Protein AF-A0A2N3FC19-F1 (afdb_monomer)

Radius of gyration: 30.14 Å; Cα contacts (8 Å, |Δi|>4): 86; chains: 1; bounding box: 73×30×89 Å

Sequence (119 aa):
MIDGTEPTPDNVRDSAIPATYRRAPRTERFILTGVGIGLIVGLVLGAILPAGTGVGRGAAMLLMGLAGALAGGLITGAQAAVIEYVSGRSADRQRKVIEAEAATDFQPQDDEGTADGPR

pLDDT: mean 76.97, std 15.39, range [40.94, 97.81]

Mean predicted aligned error: 14.48 Å

Secondary structure (DSSP, 8-state):
--------TTTTTTS------PPPP-HHHHHHHHHHHHHHHHHHHHHHS--SSHHHHHHHHHHHHHHHHHHHHHHHHHHHHHHHHHHHHHHHHHHHHHHHHHHHHT-------------

Nearest PDB structures (foldseek):
  7zdm-assembly1_o  TM=2.814E-01  e=5.764E-01  Ovis aries
  8q1u-assembly1_d  TM=2.624E-01  e=7.253E-01  Bos taurus
  7zeb-assembly1_o  TM=2.911E-01  e=8.136E-01  Ovis aries
  6g2j-assembly1_d  TM=2.618E-01  e=9.126E-01  Mus musculus

Solvent-accessible surface area (backbone atoms only — not comparable to full-atom values): 6870 Å² total; per-residue (Å²): 135,84,78,86,72,74,81,47,85,88,53,43,73,88,69,54,74,88,74,83,83,73,79,75,79,66,52,68,61,51,22,51,50,22,22,52,53,18,23,53,53,14,31,53,52,15,64,70,46,91,44,96,40,74,68,48,28,55,50,38,16,52,54,31,13,52,52,23,18,51,52,23,26,50,55,35,40,51,50,46,51,50,52,49,56,60,49,49,60,52,51,56,50,51,50,51,49,54,53,53,51,56,60,58,75,62,59,74,80,78,81,76,75,80,83,81,77,88,131

Foldseek 3Di:
DPPPPDQDPVCCVVVDDPDDDDDDPPLVVQLQVLLVVQLVVQLVVLCPDDDPDPVSSVVSSRVRSNVRSVVRSVVSNVVSVVVCVVVVVVVVVVVVVVVVVVVVVPPPPPPPPPPDDPD

Structure (mmCIF, N/CA/C/O backbone):
data_AF-A0A2N3FC19-F1
#
_entry.id   AF-A0A2N3FC19-F1
#
loop_
_atom_site.group_PDB
_atom_site.id
_atom_site.type_symbol
_atom_site.label_atom_id
_atom_site.label_alt_id
_atom_site.label_comp_id
_atom_site.label_asym_id
_atom_site.label_entity_id
_atom_site.label_seq_id
_atom_site.pdbx_PDB_ins_code
_atom_site.Cartn_x
_atom_site.Cartn_y
_atom_site.Cartn_z
_atom_site.occupancy
_atom_site.B_iso_or_equiv
_atom_site.auth_seq_id
_atom_site.auth_comp_id
_atom_site.auth_asym_id
_atom_site.auth_atom_id
_atom_site.pdbx_PDB_model_num
ATOM 1 N N . MET A 1 1 ? -21.966 -6.747 51.789 1.00 40.94 1 MET A N 1
ATOM 2 C CA . MET A 1 1 ? -20.704 -7.506 51.655 1.00 40.94 1 MET A CA 1
ATOM 3 C C . MET A 1 1 ? -20.926 -8.442 50.476 1.00 40.94 1 MET A C 1
ATOM 5 O O . MET A 1 1 ? -21.668 -9.399 50.631 1.00 40.94 1 MET A O 1
ATOM 9 N N . ILE A 1 2 ? -20.482 -8.060 49.274 1.00 47.09 2 ILE A N 1
ATOM 10 C CA . ILE A 1 2 ? -20.688 -8.869 48.061 1.00 47.09 2 ILE A CA 1
ATOM 11 C C . ILE A 1 2 ? -19.634 -9.970 48.107 1.00 47.09 2 ILE A C 1
ATOM 13 O O . ILE A 1 2 ? -18.440 -9.677 48.115 1.00 47.09 2 ILE A O 1
ATOM 17 N N . ASP A 1 3 ? -20.097 -11.206 48.255 1.00 48.78 3 ASP A N 1
ATOM 18 C CA . ASP A 1 3 ? -19.260 -12.396 48.307 1.00 48.78 3 ASP A CA 1
ATOM 19 C C . ASP A 1 3 ? -18.525 -12.547 46.969 1.00 48.78 3 ASP A C 1
ATOM 21 O O . ASP A 1 3 ? -19.150 -12.631 45.909 1.00 48.78 3 ASP A O 1
ATOM 25 N N . GLY A 1 4 ? -17.194 -12.501 47.022 1.00 55.84 4 GLY A N 1
ATOM 26 C CA . GLY A 1 4 ? -16.292 -12.615 45.879 1.00 55.84 4 GLY A CA 1
ATOM 27 C C . GLY A 1 4 ? -16.244 -14.047 45.362 1.00 55.84 4 GLY A C 1
ATOM 28 O O . GLY A 1 4 ? -15.197 -14.689 45.412 1.00 55.84 4 GLY A O 1
ATOM 29 N N . THR A 1 5 ? -17.381 -14.556 44.897 1.00 59.47 5 THR A N 1
ATOM 30 C CA . THR A 1 5 ? -17.468 -15.878 44.288 1.00 59.47 5 THR A CA 1
ATOM 31 C C . THR A 1 5 ? -16.786 -15.834 42.929 1.00 59.47 5 THR A C 1
ATOM 33 O O . THR A 1 5 ? -17.254 -15.226 41.968 1.00 59.47 5 THR A O 1
ATOM 36 N N . GLU A 1 6 ? -15.614 -16.454 42.878 1.00 60.09 6 GLU A N 1
ATOM 37 C CA . GLU A 1 6 ? -14.880 -16.714 41.652 1.00 60.09 6 GLU A CA 1
ATOM 38 C C . GLU A 1 6 ? -15.824 -17.418 40.658 1.00 60.09 6 GLU A C 1
ATOM 40 O O . GLU A 1 6 ? -16.451 -18.422 41.023 1.00 60.09 6 GLU A O 1
ATOM 45 N N . PRO A 1 7 ? -16.013 -16.880 39.436 1.00 60.91 7 PRO A N 1
ATOM 46 C CA . PRO A 1 7 ? -17.028 -17.377 38.519 1.00 60.91 7 PRO A CA 1
ATOM 47 C C . PRO A 1 7 ? -16.745 -18.841 38.178 1.00 60.91 7 PRO A C 1
ATOM 49 O O . PRO A 1 7 ? -15.802 -19.182 37.466 1.00 60.91 7 PRO A O 1
ATOM 52 N N . THR A 1 8 ? -17.574 -19.719 38.734 1.00 65.00 8 THR A N 1
ATOM 53 C CA . THR A 1 8 ? -17.520 -21.165 38.516 1.00 65.00 8 THR A CA 1
ATOM 54 C C . THR A 1 8 ? -18.093 -21.460 37.120 1.00 65.00 8 THR A C 1
ATOM 56 O O . THR A 1 8 ? -19.047 -20.782 36.732 1.00 65.00 8 THR A O 1
ATOM 59 N N . PRO A 1 9 ? -17.560 -22.427 36.343 1.00 67.31 9 PRO A N 1
ATOM 60 C CA . PRO A 1 9 ? -17.947 -22.681 34.945 1.00 67.31 9 PRO A CA 1
ATOM 61 C C . PRO A 1 9 ? -19.456 -22.802 34.676 1.00 67.31 9 PRO A C 1
ATOM 63 O O . PRO A 1 9 ? -19.900 -22.471 33.576 1.00 67.31 9 PRO A O 1
ATOM 66 N N . ASP A 1 10 ? -20.242 -23.200 35.676 1.00 67.56 10 ASP A N 1
ATOM 67 C CA . ASP A 1 10 ? -21.698 -23.322 35.578 1.00 67.56 10 ASP A CA 1
ATOM 68 C C . ASP A 1 10 ? -22.439 -21.965 35.629 1.00 67.56 10 ASP A C 1
ATOM 70 O O . ASP A 1 10 ? -23.486 -21.828 35.002 1.00 67.56 10 ASP A O 1
ATOM 74 N N . ASN A 1 11 ? -21.865 -20.929 36.261 1.00 60.53 11 ASN A N 1
ATOM 75 C CA . ASN A 1 11 ? -22.457 -19.582 36.412 1.00 60.53 11 ASN A CA 1
ATOM 76 C C . ASN A 1 11 ? -21.925 -18.546 35.400 1.00 60.53 11 ASN A C 1
ATOM 78 O O . ASN A 1 11 ? -22.301 -17.370 35.429 1.00 60.53 11 ASN A O 1
ATOM 82 N N . VAL A 1 12 ? -21.045 -18.959 34.481 1.00 62.91 12 VAL A N 1
ATOM 83 C CA . VAL A 1 12 ? -20.438 -18.058 33.483 1.00 62.91 12 VAL A CA 1
ATOM 84 C C . VAL A 1 12 ? -21.480 -17.527 32.499 1.00 62.91 12 VAL A C 1
ATOM 86 O O . VAL A 1 12 ? -21.335 -16.419 32.001 1.00 62.91 12 VAL A O 1
ATOM 89 N N . ARG A 1 13 ? -22.546 -18.285 32.211 1.00 61.94 13 ARG A N 1
ATOM 90 C CA . ARG A 1 13 ? -23.578 -17.859 31.250 1.00 61.94 13 ARG A CA 1
ATOM 91 C C . ARG A 1 13 ? -24.474 -16.742 31.779 1.00 61.94 13 ARG A C 1
ATOM 93 O O . ARG A 1 13 ? -24.823 -15.866 30.998 1.00 61.94 13 ARG A O 1
ATOM 100 N N . ASP A 1 14 ? -24.776 -16.748 33.074 1.00 65.75 14 ASP A N 1
ATOM 101 C CA . ASP A 1 14 ? -25.663 -15.760 33.704 1.00 65.75 14 ASP A CA 1
ATOM 102 C C . ASP A 1 14 ? -24.943 -14.436 34.014 1.00 65.75 14 ASP A C 1
ATOM 104 O O . ASP A 1 14 ? -25.578 -13.399 34.176 1.00 65.75 14 ASP A O 1
ATOM 108 N N . SER A 1 15 ? -23.606 -14.456 34.042 1.00 63.75 15 SER A N 1
ATOM 109 C CA . SER A 1 15 ? -22.739 -13.289 34.266 1.00 63.75 15 SER A CA 1
ATOM 110 C C . SER A 1 15 ? -21.990 -12.825 33.006 1.00 63.75 15 SER A C 1
ATOM 112 O O . SER A 1 15 ? -21.223 -11.858 33.050 1.00 63.75 15 SER A O 1
ATOM 114 N N . ALA A 1 16 ? -22.190 -13.493 31.865 1.00 65.25 16 ALA A N 1
ATOM 115 C CA . ALA A 1 16 ? -21.496 -13.163 30.627 1.00 65.25 16 ALA A CA 1
ATOM 116 C C . ALA A 1 16 ? -22.108 -11.929 29.957 1.00 65.25 16 ALA A C 1
ATOM 118 O O . ALA A 1 16 ? -23.171 -11.986 29.340 1.00 65.25 16 ALA A O 1
ATOM 119 N N . ILE A 1 17 ? -21.363 -10.826 29.979 1.00 71.06 17 ILE A N 1
ATOM 120 C CA . ILE A 1 17 ? -21.625 -9.676 29.113 1.00 71.06 17 ILE A CA 1
ATOM 121 C C . ILE A 1 17 ? -21.409 -10.128 27.656 1.00 71.06 17 ILE A C 1
ATOM 123 O O . ILE A 1 17 ? -20.329 -10.643 27.338 1.00 71.06 17 ILE A O 1
ATOM 127 N N . PRO A 1 18 ? -22.385 -9.949 26.745 1.00 67.88 18 PRO A N 1
ATOM 128 C CA . PRO A 1 18 ? -22.242 -10.347 25.350 1.00 67.88 18 PRO A CA 1
ATOM 129 C C . PRO A 1 18 ? -21.130 -9.541 24.664 1.00 67.88 18 PRO A C 1
ATOM 131 O O . PRO A 1 18 ? -21.319 -8.417 24.200 1.00 67.88 18 PRO A O 1
ATOM 134 N N . ALA A 1 19 ? -19.938 -10.131 24.576 1.00 67.94 19 ALA A N 1
ATOM 135 C CA . ALA A 1 19 ? -18.806 -9.545 23.877 1.00 67.94 19 ALA A CA 1
ATOM 136 C C . ALA A 1 19 ? -18.925 -9.819 22.371 1.00 67.94 19 ALA A C 1
ATOM 138 O O . ALA A 1 19 ? -18.709 -10.936 21.895 1.00 67.94 19 ALA A O 1
ATOM 139 N N . THR A 1 20 ? -19.245 -8.786 21.590 1.00 70.50 20 THR A N 1
ATOM 140 C CA . THR A 1 20 ? -19.208 -8.889 20.126 1.00 70.50 20 THR A CA 1
ATOM 141 C C . THR A 1 20 ? -17.753 -8.946 19.661 1.00 70.50 20 THR A C 1
ATOM 143 O O . THR A 1 20 ? -17.051 -7.935 19.633 1.00 70.50 20 THR A O 1
ATOM 146 N N . TYR A 1 21 ? -17.284 -10.136 19.278 1.00 63.34 21 TYR A N 1
ATOM 147 C CA . TYR A 1 21 ? -15.950 -10.302 18.705 1.00 63.34 21 TYR A CA 1
ATOM 148 C C . TYR A 1 21 ? -15.916 -9.763 17.271 1.00 63.34 21 TYR A C 1
ATOM 150 O O . TYR A 1 21 ? -16.414 -10.395 16.335 1.00 63.34 21 TYR A O 1
ATOM 158 N N . ARG A 1 22 ? -15.295 -8.597 17.070 1.00 65.81 22 ARG A N 1
ATOM 159 C CA . ARG A 1 22 ? -15.016 -8.079 15.726 1.00 65.81 22 ARG A CA 1
ATOM 160 C C . ARG A 1 22 ? -13.643 -8.575 15.278 1.00 65.81 22 ARG A C 1
ATOM 162 O O . ARG A 1 22 ? -12.630 -8.264 15.897 1.00 65.81 22 ARG A O 1
ATOM 169 N N . ARG A 1 23 ? -13.594 -9.339 14.179 1.00 65.69 23 ARG A N 1
ATOM 170 C CA . ARG A 1 23 ? -12.321 -9.690 13.524 1.00 65.69 23 ARG A CA 1
ATOM 171 C C . ARG A 1 23 ? -11.612 -8.403 13.109 1.00 65.69 23 ARG A C 1
ATOM 173 O O . ARG A 1 23 ? -12.185 -7.613 12.360 1.00 65.69 23 ARG A O 1
ATOM 180 N N . ALA A 1 24 ? -10.373 -8.229 13.563 1.00 64.69 24 ALA A N 1
ATOM 181 C CA . ALA A 1 24 ? -9.534 -7.125 13.124 1.00 64.69 24 ALA A CA 1
ATOM 182 C C . ALA A 1 24 ? -9.390 -7.150 11.587 1.00 64.69 24 ALA A C 1
ATOM 184 O O . ALA A 1 24 ? -9.220 -8.234 11.002 1.00 64.69 24 ALA A O 1
ATOM 185 N N . PRO A 1 25 ? -9.490 -5.992 10.912 1.00 68.88 25 PRO A N 1
ATOM 186 C CA . PRO A 1 25 ? -9.284 -5.912 9.475 1.00 68.88 25 PRO A CA 1
ATOM 187 C C . PRO A 1 25 ? -7.862 -6.373 9.135 1.00 68.88 25 PRO A C 1
ATOM 189 O O . PRO A 1 25 ? -6.891 -5.987 9.779 1.00 68.88 25 PRO A O 1
ATOM 192 N N . ARG A 1 26 ? -7.724 -7.231 8.115 1.00 80.69 26 ARG A N 1
ATOM 193 C CA . ARG A 1 26 ? -6.424 -7.766 7.665 1.00 80.69 26 ARG A CA 1
ATOM 194 C C . ARG A 1 26 ? -5.665 -6.719 6.839 1.00 80.69 26 ARG A C 1
ATOM 196 O O . ARG A 1 26 ? -5.447 -6.916 5.643 1.00 80.69 26 ARG A O 1
ATOM 203 N N . THR A 1 27 ? -5.294 -5.609 7.472 1.00 83.38 27 THR A N 1
ATOM 204 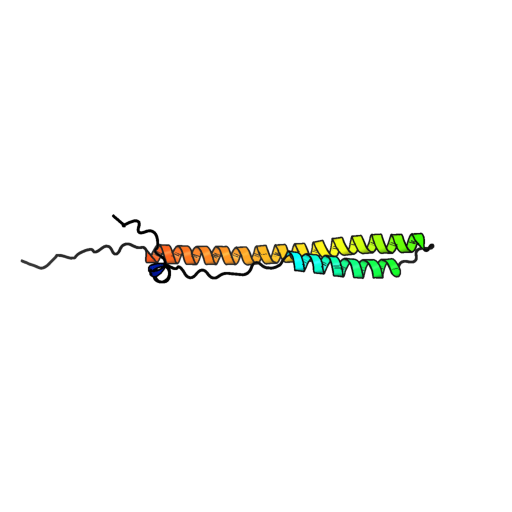C CA . THR A 1 27 ? -4.608 -4.456 6.860 1.00 83.38 27 THR A CA 1
ATOM 205 C C . THR A 1 27 ? -3.304 -4.850 6.172 1.00 83.38 27 THR A C 1
ATOM 207 O O . THR A 1 27 ? -3.036 -4.389 5.067 1.00 83.38 27 THR A O 1
ATOM 210 N N . GLU A 1 28 ? -2.555 -5.791 6.748 1.00 85.75 28 GLU A N 1
ATOM 211 C CA . GLU A 1 28 ? -1.334 -6.348 6.155 1.00 85.75 28 GLU A CA 1
ATOM 212 C C . GLU A 1 28 ? -1.564 -6.881 4.733 1.00 85.75 28 GLU A C 1
ATOM 214 O O . GLU A 1 28 ? -0.845 -6.529 3.799 1.00 85.75 28 GLU A O 1
ATOM 219 N N . ARG A 1 29 ? -2.613 -7.692 4.538 1.00 89.44 29 ARG A N 1
ATOM 220 C CA . ARG A 1 29 ? -2.913 -8.284 3.226 1.00 89.44 29 ARG A CA 1
ATOM 221 C C . ARG A 1 29 ? -3.308 -7.222 2.209 1.00 89.44 29 ARG A C 1
ATOM 223 O O . ARG A 1 29 ? -2.951 -7.342 1.045 1.00 89.44 29 ARG A O 1
ATOM 230 N N . PHE A 1 30 ? -4.014 -6.186 2.652 1.00 88.69 30 PHE A N 1
ATOM 231 C CA . PHE A 1 30 ? -4.417 -5.077 1.796 1.00 88.69 30 PHE A CA 1
ATOM 232 C C . PHE A 1 30 ? -3.205 -4.270 1.305 1.00 88.69 30 PHE A C 1
ATOM 234 O O . PHE A 1 30 ? -3.077 -4.003 0.108 1.00 88.69 30 PHE A O 1
ATOM 241 N N . ILE A 1 31 ? -2.260 -3.972 2.199 1.00 92.00 31 ILE A N 1
ATOM 242 C CA . ILE A 1 31 ? -1.016 -3.279 1.841 1.00 92.00 31 ILE A CA 1
ATOM 243 C C . ILE A 1 31 ? -0.185 -4.135 0.883 1.00 92.00 31 ILE A C 1
ATOM 245 O O . ILE A 1 31 ? 0.249 -3.647 -0.160 1.00 92.00 31 ILE A O 1
ATOM 249 N N . LEU A 1 32 ? -0.031 -5.431 1.176 1.00 93.94 32 LEU A N 1
ATOM 250 C CA . LEU A 1 32 ? 0.695 -6.361 0.306 1.00 93.94 32 LEU A CA 1
ATOM 251 C C . LEU A 1 32 ? 0.100 -6.424 -1.106 1.00 93.94 32 LEU A C 1
ATOM 253 O O . LEU A 1 32 ? 0.853 -6.451 -2.079 1.00 93.94 32 LEU A O 1
ATOM 257 N N . THR A 1 33 ? -1.230 -6.392 -1.245 1.00 94.94 33 THR A N 1
ATOM 258 C CA . THR A 1 33 ? -1.856 -6.334 -2.576 1.00 94.94 33 THR A CA 1
ATOM 259 C C . THR A 1 33 ? -1.533 -5.038 -3.316 1.00 94.94 33 THR A C 1
ATOM 261 O O . THR A 1 33 ? -1.242 -5.086 -4.510 1.00 94.94 33 THR A O 1
ATOM 264 N N . GLY A 1 34 ? -1.499 -3.896 -2.621 1.00 93.62 34 GLY A N 1
ATOM 265 C CA . GLY A 1 34 ? -1.091 -2.618 -3.207 1.00 93.62 34 GLY A CA 1
ATOM 266 C C . GLY A 1 34 ? 0.359 -2.619 -3.680 1.00 93.62 34 GLY A C 1
ATOM 267 O O . GLY A 1 34 ? 0.638 -2.194 -4.801 1.00 93.62 34 GLY A O 1
ATOM 268 N N . VAL A 1 35 ? 1.268 -3.156 -2.863 1.00 97.19 35 VAL A N 1
ATOM 269 C CA . VAL A 1 35 ? 2.686 -3.341 -3.216 1.00 97.19 35 VAL A CA 1
ATOM 270 C C . VAL A 1 35 ? 2.821 -4.230 -4.452 1.00 97.19 35 VAL A C 1
ATOM 272 O O . VAL A 1 35 ? 3.522 -3.866 -5.392 1.00 97.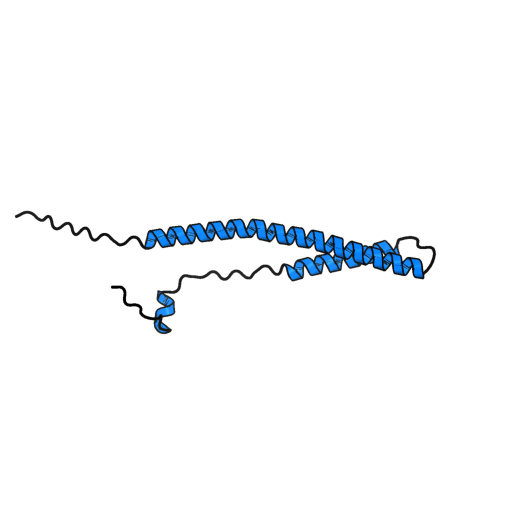19 35 VAL A O 1
ATOM 275 N N . GLY A 1 36 ? 2.120 -5.368 -4.486 1.00 97.19 36 GLY A N 1
ATOM 276 C CA . GLY A 1 36 ? 2.168 -6.301 -5.613 1.00 97.19 36 GLY A CA 1
ATOM 277 C C . GLY A 1 36 ? 1.660 -5.687 -6.919 1.00 97.19 36 GLY A C 1
ATOM 278 O O . GLY A 1 36 ? 2.339 -5.766 -7.941 1.00 97.19 36 GLY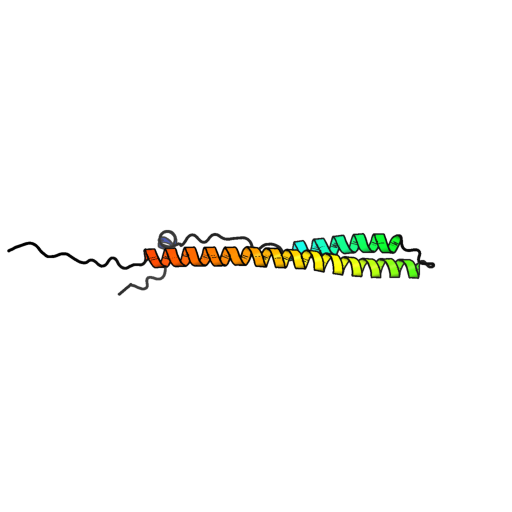 A O 1
ATOM 279 N N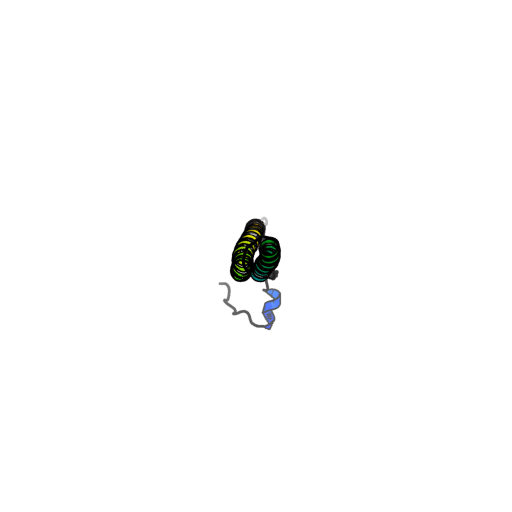 . ILE A 1 37 ? 0.501 -5.021 -6.886 1.00 97.25 37 ILE A N 1
ATOM 280 C CA . ILE A 1 37 ? -0.065 -4.347 -8.066 1.00 97.25 37 ILE A CA 1
ATOM 281 C C . ILE A 1 37 ? 0.864 -3.224 -8.534 1.00 97.25 37 ILE A C 1
ATOM 283 O O . ILE A 1 37 ? 1.177 -3.139 -9.721 1.00 97.25 37 ILE A O 1
ATOM 287 N N . GLY A 1 38 ? 1.345 -2.393 -7.607 1.00 96.62 38 GLY A N 1
ATOM 288 C CA . GLY A 1 38 ? 2.272 -1.309 -7.910 1.00 96.62 38 GLY A CA 1
ATOM 289 C C . GLY A 1 38 ? 3.569 -1.811 -8.545 1.00 96.62 38 GLY A C 1
ATOM 290 O O . GLY A 1 38 ? 4.033 -1.236 -9.529 1.00 96.62 38 GLY A O 1
ATOM 291 N N . LEU A 1 39 ? 4.110 -2.925 -8.046 1.00 97.75 39 LEU A N 1
ATOM 292 C CA . LEU A 1 39 ? 5.298 -3.565 -8.602 1.00 97.75 39 LEU A CA 1
ATOM 293 C C . LEU A 1 39 ? 5.072 -4.027 -10.042 1.00 97.75 39 LEU A C 1
ATOM 295 O O . LEU A 1 39 ? 5.895 -3.744 -10.909 1.00 97.75 39 LEU A O 1
ATOM 299 N N . ILE A 1 40 ? 3.949 -4.697 -10.310 1.00 97.81 40 ILE A N 1
ATOM 300 C CA . ILE A 1 40 ? 3.607 -5.175 -11.656 1.00 97.81 40 ILE A CA 1
ATOM 301 C C . ILE A 1 40 ? 3.475 -3.997 -12.625 1.00 97.81 40 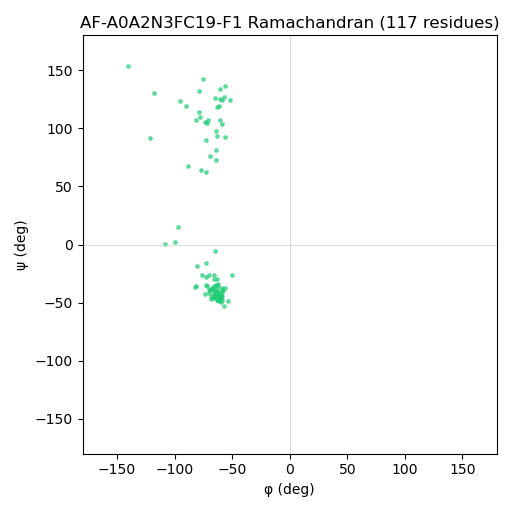ILE A C 1
ATOM 303 O O . ILE A 1 40 ? 4.083 -4.012 -13.695 1.00 97.81 40 ILE A O 1
ATOM 307 N N . VAL A 1 41 ? 2.728 -2.958 -12.245 1.00 97.06 41 VAL A N 1
ATOM 308 C CA . VAL A 1 41 ? 2.552 -1.758 -13.077 1.00 97.06 41 VAL A CA 1
ATOM 309 C C . VAL A 1 41 ? 3.897 -1.075 -13.333 1.00 97.06 41 VAL A C 1
ATOM 311 O O . VAL A 1 41 ? 4.208 -0.739 -14.475 1.00 97.06 41 VAL A O 1
ATOM 314 N N . GLY A 1 42 ? 4.729 -0.932 -12.301 1.00 95.75 42 GLY A N 1
ATOM 315 C CA . GLY A 1 42 ? 6.070 -0.369 -12.417 1.00 95.75 42 GLY A CA 1
ATOM 316 C C . GLY A 1 42 ? 6.974 -1.165 -13.362 1.00 95.75 42 GLY A C 1
ATOM 317 O O . GLY A 1 42 ? 7.620 -0.581 -14.231 1.00 95.75 42 GLY A O 1
ATOM 318 N N . LEU A 1 43 ? 6.969 -2.498 -13.270 1.00 95.75 43 LEU A N 1
ATOM 319 C CA . LEU A 1 43 ? 7.723 -3.358 -14.188 1.00 95.75 43 LEU A CA 1
ATOM 320 C C . LEU A 1 43 ? 7.275 -3.171 -15.642 1.00 95.75 43 LEU A C 1
ATOM 322 O O . LEU A 1 43 ? 8.120 -3.051 -16.530 1.00 95.75 43 LEU A O 1
ATOM 326 N N . VAL A 1 44 ? 5.962 -3.105 -15.890 1.00 95.25 44 VAL A N 1
ATOM 327 C CA . VAL A 1 44 ? 5.407 -2.875 -17.235 1.00 95.25 44 VAL A CA 1
ATOM 328 C C . VAL A 1 44 ? 5.838 -1.510 -17.775 1.00 95.25 44 VAL A C 1
ATOM 330 O O . VAL A 1 44 ? 6.285 -1.415 -18.917 1.00 95.25 44 VAL A O 1
ATOM 333 N N . LEU A 1 45 ? 5.779 -0.458 -16.955 1.00 93.50 45 LEU A N 1
ATOM 334 C CA . LEU A 1 45 ? 6.218 0.882 -17.355 1.00 93.50 45 LEU A CA 1
ATOM 335 C C . LEU A 1 45 ? 7.721 0.932 -17.656 1.00 93.50 45 LEU A C 1
ATOM 337 O O . LEU A 1 45 ? 8.129 1.494 -18.674 1.00 93.50 45 LEU A O 1
ATOM 341 N N . GLY A 1 46 ? 8.546 0.296 -16.825 1.00 90.62 46 GLY A N 1
ATOM 342 C CA . GLY A 1 46 ? 9.983 0.197 -17.073 1.00 90.62 46 GLY A CA 1
ATOM 343 C C . GLY A 1 46 ? 10.329 -0.632 -18.317 1.00 90.62 46 GLY A C 1
ATOM 344 O O . GLY A 1 46 ? 11.347 -0.374 -18.954 1.00 90.62 46 GLY A O 1
ATOM 345 N N . ALA A 1 47 ? 9.470 -1.576 -18.719 1.00 89.88 47 ALA A N 1
ATOM 346 C CA . ALA A 1 47 ? 9.637 -2.360 -19.946 1.00 89.88 47 ALA A CA 1
ATOM 347 C C . ALA A 1 47 ? 9.441 -1.533 -21.225 1.00 89.88 47 ALA A C 1
ATOM 349 O O . ALA A 1 47 ? 10.150 -1.725 -22.226 1.00 89.88 47 ALA A O 1
ATOM 350 N N . ILE A 1 48 ? 8.454 -0.635 -21.179 1.00 91.25 48 ILE A N 1
ATOM 351 C CA . ILE A 1 48 ? 8.086 0.265 -22.276 1.00 91.25 48 ILE A CA 1
ATOM 352 C C . ILE A 1 48 ? 9.137 1.370 -22.434 1.00 91.25 48 ILE A C 1
ATOM 354 O O . ILE A 1 48 ? 9.347 1.858 -23.545 1.00 91.25 48 ILE A O 1
ATOM 358 N N . LEU A 1 49 ? 9.830 1.734 -21.350 1.00 85.00 49 LEU A N 1
ATOM 359 C CA . LEU A 1 49 ? 10.826 2.794 -21.368 1.00 85.00 49 LEU A CA 1
ATOM 360 C C . LEU A 1 49 ? 11.971 2.466 -22.353 1.00 85.00 49 LEU A C 1
ATOM 362 O O . LEU A 1 49 ? 12.590 1.399 -22.253 1.00 85.00 49 LEU A O 1
ATOM 366 N N . PRO A 1 50 ? 12.275 3.361 -23.312 1.00 77.81 50 PRO A N 1
ATOM 367 C CA . PRO A 1 50 ? 13.338 3.137 -24.280 1.00 77.81 50 PRO A CA 1
ATOM 368 C C . PRO A 1 50 ? 14.704 3.290 -23.601 1.00 77.81 50 PRO A C 1
ATOM 370 O O . PRO A 1 50 ? 15.280 4.372 -23.542 1.00 77.81 50 PRO A O 1
ATOM 373 N N . ALA A 1 51 ? 15.231 2.186 -23.077 1.00 74.25 51 ALA A N 1
ATOM 374 C CA . ALA A 1 51 ? 16.605 2.095 -22.604 1.00 74.25 51 ALA A CA 1
ATOM 375 C C . ALA A 1 51 ? 17.485 1.507 -23.716 1.00 74.25 51 ALA A C 1
ATOM 377 O O . ALA A 1 51 ? 17.222 0.410 -24.211 1.00 74.25 51 ALA A O 1
ATOM 378 N N . GLY A 1 52 ? 18.533 2.237 -24.112 1.00 69.31 52 GLY A N 1
ATOM 379 C CA . GLY A 1 52 ? 19.390 1.904 -25.260 1.00 69.31 52 GLY A CA 1
ATOM 380 C C . GLY A 1 52 ? 20.211 0.612 -25.137 1.00 69.31 52 GLY A C 1
ATOM 381 O O . GLY A 1 52 ? 20.854 0.216 -26.102 1.00 69.31 52 GLY A O 1
ATOM 382 N N . THR A 1 53 ? 20.200 -0.068 -23.985 1.00 79.19 53 THR A N 1
ATOM 383 C CA . THR A 1 53 ? 20.896 -1.347 -23.764 1.00 79.19 53 THR A CA 1
ATOM 384 C C . THR A 1 53 ? 20.049 -2.300 -22.917 1.00 79.19 53 THR A C 1
ATOM 386 O O . THR A 1 53 ? 19.236 -1.864 -22.102 1.00 79.19 53 THR A O 1
ATOM 389 N N . GLY A 1 54 ? 20.254 -3.616 -23.068 1.00 70.00 54 GLY A N 1
ATOM 390 C CA . GLY A 1 54 ? 19.541 -4.634 -22.279 1.00 70.00 54 GLY A CA 1
ATOM 391 C C . GLY A 1 54 ? 19.755 -4.491 -20.765 1.00 70.00 54 GLY A C 1
ATOM 392 O O . GLY A 1 54 ? 18.805 -4.622 -19.996 1.00 70.00 54 GLY A O 1
ATOM 393 N N . VAL A 1 55 ? 20.970 -4.115 -20.345 1.00 75.88 55 VAL A N 1
ATOM 394 C CA . VAL A 1 55 ? 21.288 -3.800 -18.939 1.00 75.88 55 VAL A CA 1
ATOM 395 C C . VAL A 1 55 ? 20.536 -2.549 -18.472 1.00 75.88 55 VAL A C 1
ATOM 397 O O . VAL A 1 55 ? 19.953 -2.555 -17.389 1.00 75.88 55 VAL A O 1
ATOM 400 N N . GLY A 1 56 ? 20.462 -1.507 -19.309 1.00 83.12 56 GLY A N 1
ATOM 401 C CA . GLY A 1 56 ? 19.673 -0.310 -19.014 1.00 83.12 56 GLY A CA 1
ATOM 402 C C . GLY A 1 56 ? 18.178 -0.607 -18.880 1.00 83.12 56 GLY A C 1
ATOM 403 O O . GLY A 1 56 ? 17.504 -0.018 -18.039 1.00 83.12 56 GLY A O 1
ATOM 404 N N . ARG A 1 57 ? 17.667 -1.567 -19.658 1.00 85.81 57 ARG A N 1
ATOM 405 C CA . ARG A 1 57 ? 16.253 -1.960 -19.636 1.00 85.81 57 ARG A CA 1
ATOM 406 C C . ARG A 1 57 ? 15.893 -2.757 -18.385 1.00 85.81 57 ARG A C 1
ATOM 408 O O . ARG A 1 57 ? 14.886 -2.459 -17.752 1.00 85.81 57 ARG A O 1
ATOM 415 N N . GLY A 1 58 ? 16.749 -3.699 -17.982 1.00 88.19 58 GLY A N 1
ATOM 416 C CA . GLY A 1 58 ? 16.581 -4.434 -16.724 1.00 88.19 58 GLY A CA 1
ATOM 417 C C . GLY A 1 58 ? 16.633 -3.515 -15.499 1.00 88.19 58 GLY A C 1
ATOM 418 O O . GLY A 1 58 ? 15.781 -3.612 -14.616 1.00 88.19 58 GLY A O 1
ATOM 419 N N . ALA A 1 59 ? 17.577 -2.568 -15.476 1.00 91.06 59 ALA A N 1
ATOM 420 C CA . ALA A 1 59 ? 17.666 -1.572 -14.409 1.00 91.06 59 ALA A CA 1
ATOM 421 C C . ALA A 1 59 ? 16.433 -0.650 -14.371 1.00 91.06 59 ALA A C 1
ATOM 423 O O . ALA A 1 59 ? 15.889 -0.408 -13.295 1.00 91.06 59 ALA A O 1
ATOM 424 N N . ALA A 1 60 ? 15.951 -0.184 -15.528 1.00 90.81 60 ALA A N 1
ATOM 425 C CA . ALA A 1 60 ? 14.748 0.646 -15.618 1.00 90.81 60 ALA A CA 1
ATOM 426 C C . ALA A 1 60 ? 13.489 -0.092 -15.136 1.00 90.81 60 ALA A C 1
ATOM 428 O O . ALA A 1 60 ? 12.705 0.476 -14.377 1.00 90.81 60 ALA A O 1
ATOM 429 N N . MET A 1 61 ? 13.322 -1.362 -15.523 1.00 92.69 61 MET A N 1
ATOM 430 C CA . MET A 1 61 ? 12.257 -2.232 -15.017 1.00 92.69 61 MET A CA 1
ATOM 431 C C . MET A 1 61 ? 12.312 -2.349 -13.496 1.00 92.69 61 MET A C 1
ATOM 433 O O . MET A 1 61 ? 11.312 -2.074 -12.842 1.00 92.69 61 MET A O 1
ATOM 437 N N . LEU A 1 62 ? 13.463 -2.707 -12.920 1.00 94.69 62 LEU A N 1
ATOM 438 C CA . LEU A 1 62 ? 13.596 -2.870 -11.469 1.00 94.69 62 LEU A CA 1
ATOM 439 C C . LEU A 1 62 ? 13.339 -1.570 -10.704 1.00 94.69 62 LEU A C 1
ATOM 441 O O . LEU A 1 62 ? 12.603 -1.586 -9.720 1.00 94.69 62 LEU A O 1
ATOM 445 N N . LEU A 1 63 ? 13.905 -0.450 -11.158 1.00 94.44 63 LEU A N 1
ATOM 446 C CA . LEU A 1 63 ? 13.701 0.851 -10.518 1.00 94.44 63 LEU A CA 1
ATOM 447 C C . LEU A 1 63 ? 12.232 1.273 -10.568 1.00 94.44 63 LEU A C 1
ATOM 449 O O . LEU A 1 63 ? 11.678 1.662 -9.541 1.00 94.44 63 LEU A O 1
ATOM 453 N N . MET A 1 64 ? 11.584 1.145 -11.728 1.00 95.62 64 MET A N 1
ATOM 454 C CA . MET A 1 64 ? 10.162 1.467 -11.854 1.00 95.62 64 MET A CA 1
ATOM 455 C C . MET A 1 64 ? 9.280 0.493 -11.078 1.00 95.62 64 MET A C 1
ATOM 457 O O . MET A 1 64 ? 8.313 0.921 -10.456 1.00 95.62 64 MET A O 1
ATOM 461 N N . GLY A 1 65 ? 9.624 -0.795 -11.053 1.00 96.69 65 GLY A N 1
ATOM 462 C CA . GLY A 1 65 ? 8.954 -1.808 -10.242 1.00 96.69 65 GLY A CA 1
ATOM 463 C C . GLY A 1 65 ? 9.012 -1.477 -8.753 1.00 96.69 65 GLY A C 1
ATOM 464 O O . GLY A 1 65 ? 7.978 -1.450 -8.094 1.00 96.69 65 GLY A O 1
ATOM 465 N N . LEU A 1 66 ? 10.192 -1.150 -8.222 1.00 97.62 66 LEU A N 1
ATOM 466 C CA . LEU A 1 66 ? 10.357 -0.748 -6.820 1.00 97.62 66 LEU A CA 1
ATOM 467 C C . LEU A 1 66 ? 9.638 0.569 -6.507 1.00 97.62 66 LEU A C 1
ATOM 469 O O . LEU A 1 66 ? 8.966 0.666 -5.481 1.00 97.62 66 LEU A O 1
ATOM 473 N N . ALA A 1 67 ? 9.725 1.560 -7.398 1.00 96.69 67 ALA A N 1
ATOM 474 C CA . ALA A 1 67 ? 9.002 2.821 -7.248 1.00 96.69 67 ALA A CA 1
ATOM 475 C C . ALA A 1 67 ? 7.480 2.599 -7.231 1.00 96.69 67 ALA A C 1
ATOM 477 O O . ALA A 1 67 ? 6.782 3.132 -6.368 1.00 96.69 67 ALA A O 1
ATOM 478 N N . GLY A 1 68 ? 6.971 1.762 -8.136 1.00 97.06 68 GLY A N 1
ATOM 479 C CA . GLY A 1 68 ? 5.565 1.376 -8.189 1.00 97.06 68 GLY A CA 1
ATOM 480 C C . GLY A 1 68 ? 5.128 0.608 -6.944 1.00 97.06 68 GLY A C 1
ATOM 481 O O . GLY A 1 68 ? 4.077 0.907 -6.383 1.00 97.06 68 GLY A O 1
ATOM 482 N N . ALA A 1 69 ? 5.947 -0.326 -6.460 1.00 97.38 69 ALA A N 1
ATOM 483 C CA . ALA A 1 69 ? 5.699 -1.086 -5.238 1.00 97.38 69 ALA A CA 1
ATOM 484 C C . ALA A 1 69 ? 5.573 -0.170 -4.010 1.00 97.38 69 ALA A C 1
ATOM 486 O O . ALA A 1 69 ? 4.625 -0.296 -3.231 1.00 97.38 69 ALA A O 1
ATOM 487 N N . LEU A 1 70 ? 6.493 0.791 -3.873 1.00 97.56 70 LEU A N 1
ATOM 488 C CA . LEU A 1 70 ? 6.460 1.802 -2.816 1.00 97.56 70 LEU A CA 1
ATOM 489 C C . LEU A 1 70 ? 5.213 2.680 -2.923 1.00 97.56 70 LEU A C 1
ATOM 491 O O . LEU A 1 70 ? 4.509 2.853 -1.931 1.00 97.56 70 LEU A O 1
ATOM 495 N N . ALA A 1 71 ? 4.901 3.189 -4.117 1.00 96.25 71 ALA A N 1
ATOM 496 C CA . ALA A 1 71 ? 3.720 4.019 -4.334 1.00 96.25 71 ALA A CA 1
ATOM 497 C C . ALA A 1 71 ? 2.418 3.257 -4.023 1.00 96.25 71 ALA A C 1
ATOM 499 O O . ALA A 1 71 ? 1.565 3.758 -3.291 1.00 96.25 71 ALA A O 1
ATOM 500 N N . GLY A 1 72 ? 2.281 2.025 -4.518 1.00 95.69 72 GLY A N 1
ATOM 501 C CA . GLY A 1 72 ? 1.110 1.180 -4.280 1.00 95.69 72 GLY A CA 1
ATOM 502 C C . GLY A 1 72 ? 0.944 0.800 -2.807 1.00 95.69 72 GLY A C 1
ATOM 503 O O . GLY A 1 72 ? -0.167 0.873 -2.273 1.00 95.69 72 GLY A O 1
ATOM 504 N N . GLY A 1 73 ? 2.042 0.468 -2.124 1.00 95.81 73 GLY A N 1
ATOM 505 C CA . GLY A 1 73 ? 2.050 0.216 -0.682 1.00 95.81 73 GLY A CA 1
ATOM 506 C C . GLY A 1 73 ? 1.677 1.451 0.136 1.00 95.81 73 GLY A C 1
ATOM 507 O O . GLY A 1 73 ? 0.879 1.349 1.065 1.00 95.81 73 GLY A O 1
ATOM 508 N N . LEU A 1 74 ? 2.178 2.632 -0.238 1.00 96.44 74 LEU A N 1
ATOM 509 C CA . LEU A 1 74 ? 1.865 3.885 0.451 1.00 96.44 74 LEU A CA 1
ATOM 510 C C . LEU A 1 74 ? 0.385 4.261 0.293 1.00 96.44 74 LEU A C 1
ATOM 512 O O . LEU A 1 74 ? -0.269 4.608 1.273 1.00 96.44 74 LEU A O 1
ATOM 516 N N . ILE A 1 75 ? -0.160 4.152 -0.923 1.00 95.44 75 ILE A N 1
ATOM 517 C CA . ILE A 1 75 ? -1.564 4.474 -1.218 1.00 95.44 75 ILE A CA 1
ATOM 518 C C . ILE A 1 75 ? -2.507 3.535 -0.459 1.00 95.44 75 ILE A C 1
ATOM 520 O O . ILE A 1 75 ? -3.465 3.987 0.170 1.00 95.44 75 ILE A O 1
ATOM 524 N N . THR A 1 76 ? -2.246 2.228 -0.503 1.00 93.19 76 THR A N 1
ATOM 525 C CA . THR A 1 76 ? -3.082 1.239 0.196 1.00 93.19 76 THR A CA 1
ATOM 526 C C . THR A 1 76 ? -2.900 1.297 1.711 1.00 93.19 76 THR A C 1
ATOM 528 O O . THR A 1 76 ? -3.880 1.170 2.442 1.00 93.19 76 THR A O 1
ATOM 531 N N . GLY A 1 77 ? -1.688 1.572 2.195 1.00 92.00 77 GLY A N 1
ATOM 532 C CA . GLY A 1 77 ? -1.405 1.807 3.611 1.00 92.00 77 GLY A CA 1
ATOM 533 C C . GLY A 1 77 ? -2.110 3.046 4.153 1.00 92.00 77 GLY A C 1
ATOM 534 O O . GLY A 1 77 ? -2.741 2.973 5.206 1.00 92.00 77 GLY A O 1
ATOM 535 N N . ALA A 1 78 ? -2.093 4.154 3.409 1.00 93.06 78 ALA A N 1
ATOM 536 C CA . ALA A 1 78 ? -2.830 5.361 3.769 1.00 93.06 78 ALA A CA 1
ATOM 537 C C . ALA A 1 78 ? -4.342 5.094 3.838 1.00 93.06 78 ALA A C 1
ATOM 539 O O . ALA A 1 78 ? -4.988 5.471 4.813 1.00 93.06 78 ALA A O 1
ATOM 540 N N . GLN A 1 79 ? -4.905 4.385 2.854 1.00 91.94 79 GLN A N 1
ATOM 541 C CA . GLN A 1 79 ? -6.317 3.987 2.882 1.00 91.94 79 GLN A CA 1
ATOM 542 C C . GLN A 1 79 ? -6.645 3.092 4.084 1.00 91.94 79 GLN A C 1
ATOM 544 O O . GLN A 1 79 ? -7.635 3.336 4.771 1.00 91.94 79 GLN A O 1
ATOM 549 N N . ALA A 1 80 ? -5.805 2.096 4.378 1.00 88.56 80 ALA A N 1
ATOM 550 C CA . ALA A 1 80 ? -5.981 1.228 5.539 1.00 88.56 80 ALA A CA 1
ATOM 551 C C . ALA A 1 80 ? -5.965 2.027 6.853 1.00 88.56 80 ALA A C 1
ATOM 553 O O . ALA A 1 80 ? -6.833 1.824 7.701 1.00 88.56 80 ALA A O 1
ATOM 554 N N . ALA A 1 81 ? -5.036 2.976 6.994 1.00 87.56 81 ALA A N 1
ATOM 555 C CA . ALA A 1 81 ? -4.954 3.848 8.163 1.00 87.56 81 ALA A CA 1
ATOM 556 C C . ALA A 1 81 ? -6.194 4.745 8.309 1.00 87.56 81 ALA A C 1
ATOM 558 O O . ALA A 1 81 ? -6.700 4.920 9.416 1.00 87.56 81 ALA A O 1
ATOM 559 N N . VAL A 1 82 ? -6.726 5.277 7.203 1.00 87.50 82 VAL A N 1
ATOM 560 C CA . VAL A 1 82 ? -7.960 6.080 7.212 1.00 87.50 82 VAL A CA 1
ATOM 561 C C . VAL A 1 82 ? -9.166 5.239 7.629 1.00 87.50 82 VAL A C 1
ATOM 563 O O . VAL A 1 82 ? -9.964 5.687 8.451 1.00 87.50 82 VAL A O 1
ATOM 566 N N . ILE A 1 83 ? -9.296 4.019 7.102 1.00 85.56 83 ILE A N 1
ATOM 567 C CA . ILE A 1 83 ? -10.387 3.105 7.468 1.00 85.56 83 ILE A CA 1
ATOM 568 C C . ILE A 1 83 ? -10.334 2.788 8.965 1.00 85.56 8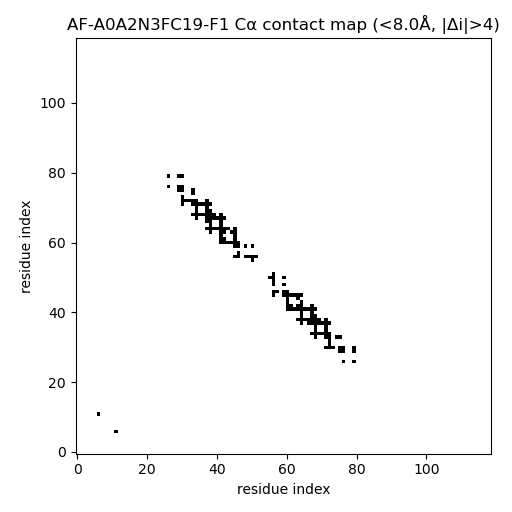3 ILE A C 1
ATOM 570 O O . ILE A 1 83 ? -11.363 2.859 9.641 1.00 85.56 83 ILE A O 1
ATOM 574 N N . GLU A 1 84 ? -9.143 2.494 9.489 1.00 80.75 84 GLU A N 1
ATOM 575 C CA . GLU A 1 84 ? -8.949 2.234 10.915 1.00 80.75 84 GLU A CA 1
ATOM 576 C C . GLU A 1 84 ? -9.299 3.468 11.757 1.00 80.75 84 GLU A C 1
ATOM 578 O O . GLU A 1 84 ? -10.055 3.367 12.720 1.00 80.75 84 GLU A O 1
ATOM 583 N N . TYR A 1 85 ? -8.850 4.656 11.346 1.00 79.00 85 TYR A N 1
ATOM 584 C CA . TYR A 1 85 ? -9.132 5.911 12.044 1.00 79.00 85 TYR A CA 1
ATOM 585 C C . TYR A 1 85 ? -10.635 6.240 12.103 1.00 79.00 85 TYR A C 1
ATOM 587 O O . TYR A 1 85 ? -11.164 6.615 13.154 1.00 79.00 85 TYR A O 1
ATOM 595 N N . VAL A 1 86 ? -11.356 6.068 10.990 1.00 77.50 86 VAL A N 1
ATOM 596 C CA . VAL A 1 86 ? -12.808 6.314 10.924 1.00 77.50 86 VAL A CA 1
ATOM 597 C C . VAL A 1 86 ? -13.588 5.252 11.712 1.00 77.50 86 VAL A C 1
ATOM 599 O O . VAL A 1 86 ? -14.553 5.580 12.412 1.00 77.50 86 VAL A O 1
ATOM 602 N N . SER A 1 87 ? -13.162 3.988 11.645 1.00 68.81 87 SER A N 1
ATOM 603 C CA . SER A 1 87 ? -13.792 2.877 12.368 1.00 68.81 87 SER A CA 1
ATOM 604 C C . SER A 1 87 ? -13.556 2.961 13.881 1.00 68.81 87 SER A C 1
ATOM 606 O O . SER A 1 87 ? -14.500 2.774 14.653 1.00 68.81 87 SER A O 1
ATOM 608 N N . GLY A 1 88 ? -12.344 3.316 14.317 1.00 64.25 88 GLY A N 1
ATOM 609 C CA . GLY A 1 88 ? -11.986 3.479 15.729 1.00 64.25 88 GLY A CA 1
ATOM 610 C C . GLY A 1 88 ? -12.850 4.524 16.434 1.00 64.25 88 GLY A C 1
ATOM 611 O O . GLY A 1 88 ? -13.364 4.280 17.522 1.00 64.25 88 GLY A O 1
ATOM 612 N N . ARG A 1 89 ? -13.162 5.636 15.755 1.00 60.78 89 ARG A N 1
ATOM 613 C CA . ARG A 1 89 ? -14.049 6.680 16.299 1.00 60.78 89 ARG A CA 1
ATOM 614 C C . ARG A 1 89 ? -15.481 6.193 16.553 1.00 60.78 89 ARG A C 1
ATOM 616 O O . ARG A 1 89 ? -16.160 6.715 17.438 1.00 60.78 89 ARG A O 1
ATOM 623 N N . SER A 1 90 ? -15.950 5.219 15.774 1.00 58.12 90 SER A N 1
ATOM 624 C CA . SER A 1 90 ? -17.271 4.606 15.962 1.00 58.12 90 SER A CA 1
ATOM 625 C C . SER A 1 90 ? -17.248 3.540 17.058 1.00 58.12 90 SER A C 1
ATOM 627 O O . SER A 1 90 ? -18.199 3.454 17.833 1.00 58.12 90 SER A O 1
ATOM 629 N N . ALA A 1 91 ? -16.148 2.790 17.176 1.00 60.72 91 ALA A N 1
ATOM 630 C CA . ALA A 1 91 ? -15.947 1.817 18.248 1.00 60.72 91 ALA A CA 1
ATOM 631 C C . ALA A 1 91 ? -15.859 2.495 19.627 1.00 60.72 91 ALA A C 1
ATOM 633 O O . ALA A 1 91 ? -16.521 2.058 20.565 1.00 60.72 91 ALA A O 1
ATOM 634 N N . ASP A 1 92 ? -15.146 3.619 19.731 1.00 63.94 92 ASP A N 1
ATOM 635 C CA . ASP A 1 92 ? -15.063 4.397 20.973 1.00 63.94 92 ASP A CA 1
ATOM 636 C C . ASP A 1 92 ? -16.419 4.976 21.395 1.00 63.94 92 ASP A C 1
ATOM 638 O O . ASP A 1 92 ? -16.727 5.047 22.584 1.00 63.94 92 ASP A O 1
ATOM 642 N N . ARG A 1 93 ? -17.260 5.381 20.433 1.00 61.12 93 ARG A N 1
ATOM 643 C CA . ARG A 1 93 ? -18.626 5.839 20.730 1.00 61.12 93 ARG A CA 1
ATOM 644 C C . ARG A 1 93 ? -19.505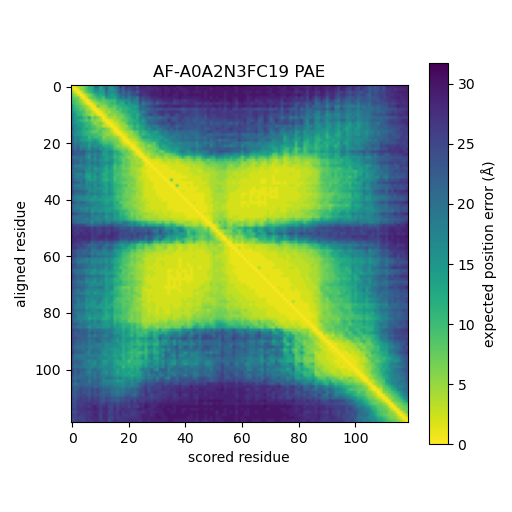 4.700 21.228 1.00 61.12 93 ARG A C 1
ATOM 646 O O . ARG A 1 93 ? -20.210 4.893 22.208 1.00 61.12 93 ARG A O 1
ATOM 653 N N . GLN A 1 94 ? -19.445 3.530 20.593 1.00 66.00 94 GLN A N 1
ATOM 654 C CA . GLN A 1 94 ? -20.199 2.360 21.050 1.00 66.00 94 GLN A CA 1
ATOM 655 C C . GLN A 1 94 ? -19.752 1.914 22.440 1.00 66.00 94 GLN A C 1
ATOM 657 O O . GLN A 1 94 ? -20.598 1.643 23.283 1.00 66.00 94 GLN A O 1
ATOM 662 N N . ARG A 1 95 ? -18.443 1.929 22.719 1.00 70.38 95 ARG A N 1
ATOM 663 C CA . ARG A 1 95 ? -17.912 1.615 24.049 1.00 70.38 95 ARG A CA 1
ATOM 664 C C . ARG A 1 95 ? -18.467 2.552 25.120 1.00 70.38 95 ARG A C 1
ATOM 666 O O . ARG A 1 95 ? -18.905 2.071 26.154 1.00 70.38 95 ARG A O 1
ATOM 673 N N . LYS A 1 96 ? -18.518 3.860 24.847 1.00 74.00 96 LYS A N 1
ATOM 674 C CA . LYS A 1 96 ? -19.109 4.846 25.768 1.00 74.00 96 LYS A CA 1
ATOM 675 C C . LYS A 1 96 ? -20.608 4.645 25.984 1.00 74.00 96 LYS A C 1
ATOM 677 O O . LYS A 1 96 ? -21.082 4.896 27.081 1.00 74.00 96 LYS A O 1
ATOM 682 N N . VAL A 1 97 ? -21.347 4.219 24.958 1.00 74.31 97 VAL A N 1
ATOM 683 C CA . VAL A 1 97 ? -22.783 3.918 25.089 1.00 74.31 97 VAL A CA 1
ATOM 684 C C . VAL A 1 97 ? -22.990 2.681 25.959 1.00 74.31 97 VAL A C 1
ATOM 686 O O . VAL A 1 97 ? -23.771 2.748 26.896 1.00 74.31 97 VAL A O 1
ATOM 689 N N . ILE A 1 98 ? -22.233 1.606 25.718 1.00 72.19 98 ILE A N 1
ATOM 690 C CA . ILE A 1 98 ? -22.291 0.382 26.533 1.00 72.19 98 ILE A CA 1
ATOM 691 C C . ILE A 1 98 ? -21.882 0.675 27.986 1.00 72.19 98 ILE A C 1
ATOM 693 O O . ILE A 1 98 ? -22.506 0.178 28.914 1.00 72.19 98 ILE A O 1
ATOM 697 N N . GLU A 1 99 ? -20.858 1.504 28.198 1.00 75.88 99 GLU A N 1
ATOM 698 C CA . GLU A 1 99 ? -20.414 1.919 29.535 1.00 75.88 99 GLU A CA 1
ATOM 699 C C . GLU A 1 99 ? -21.457 2.797 30.246 1.00 75.88 99 GLU A C 1
ATOM 701 O O . GLU A 1 99 ? -21.687 2.621 31.438 1.00 75.88 99 GLU A O 1
ATOM 706 N N . ALA A 1 100 ? -22.137 3.6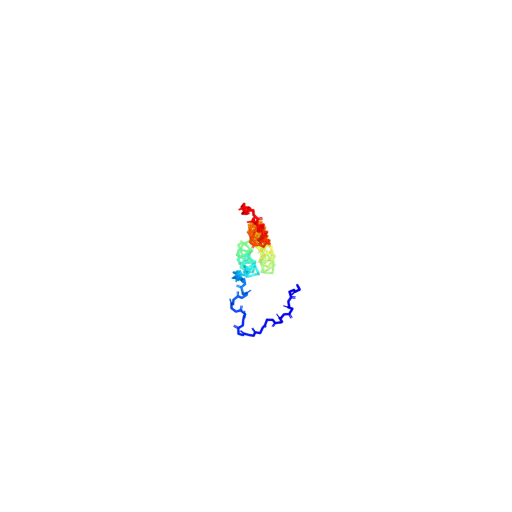93 29.524 1.00 75.81 100 ALA A N 1
ATOM 707 C CA . ALA A 1 100 ? -23.230 4.497 30.071 1.00 75.81 100 ALA A CA 1
ATOM 708 C C . ALA A 1 100 ? -24.471 3.652 30.405 1.00 75.81 100 ALA A C 1
ATOM 710 O O . ALA A 1 100 ? -25.109 3.882 31.431 1.00 75.81 100 ALA A O 1
ATOM 711 N N . GLU A 1 101 ? -24.797 2.662 29.574 1.00 70.25 101 GLU A N 1
ATOM 712 C CA . GLU A 1 101 ? -25.899 1.724 29.810 1.00 70.25 101 GLU A CA 1
ATOM 713 C C . GLU A 1 101 ? -25.602 0.840 31.031 1.00 70.25 101 GLU A C 1
ATOM 715 O O . GLU A 1 101 ? -26.410 0.783 31.955 1.00 70.25 101 GLU A O 1
ATOM 720 N N . ALA A 1 102 ? -24.388 0.286 31.123 1.00 72.81 102 ALA A N 1
ATOM 721 C CA . ALA A 1 102 ? -23.936 -0.476 32.288 1.00 72.81 102 ALA A CA 1
ATOM 722 C C . ALA A 1 102 ? -23.895 0.365 33.578 1.00 72.81 102 ALA A C 1
ATOM 724 O O . ALA A 1 102 ? -24.216 -0.136 34.649 1.00 72.81 102 ALA A O 1
ATOM 725 N N . ALA A 1 103 ? -23.532 1.649 33.501 1.00 72.00 103 ALA A N 1
ATOM 726 C CA . ALA A 1 103 ? -23.551 2.541 34.662 1.00 72.00 103 ALA A CA 1
ATOM 727 C C . ALA A 1 103 ? -24.974 2.878 35.140 1.00 72.00 103 ALA A C 1
ATOM 729 O O . ALA A 1 103 ? -25.163 3.189 36.314 1.00 72.00 103 ALA A O 1
ATOM 730 N N . THR A 1 104 ? -25.965 2.821 34.247 1.00 67.19 104 THR A N 1
ATOM 731 C CA . THR A 1 104 ? -27.369 3.110 34.577 1.00 67.19 104 THR A CA 1
ATOM 732 C C . THR A 1 104 ? -28.055 1.895 35.206 1.00 67.19 104 THR A C 1
ATOM 734 O O . THR A 1 104 ? -28.832 2.052 36.143 1.00 67.19 104 THR A O 1
ATOM 737 N N . ASP A 1 105 ? -27.718 0.687 34.749 1.00 65.25 105 ASP A N 1
ATOM 738 C CA . ASP A 1 105 ? -28.295 -0.578 35.236 1.00 65.25 105 ASP A CA 1
ATOM 739 C C . ASP A 1 105 ? -27.800 -0.970 36.649 1.00 65.25 105 ASP A C 1
ATOM 741 O O . ASP A 1 105 ? -28.407 -1.782 37.338 1.00 65.25 105 ASP A O 1
ATOM 745 N N . PHE A 1 106 ? -26.710 -0.348 37.115 1.00 58.56 106 PHE A N 1
ATOM 746 C CA . PHE A 1 106 ? -26.138 -0.526 38.455 1.00 58.56 106 PHE A CA 1
ATOM 747 C C . PHE A 1 106 ? -26.564 0.548 39.471 1.00 58.56 106 PHE A C 1
ATOM 749 O O . PHE A 1 106 ? -25.932 0.652 40.528 1.00 58.56 106 PHE A O 1
ATOM 756 N N . GLN A 1 107 ? -27.605 1.353 39.207 1.00 58.06 107 GLN A N 1
ATOM 757 C CA . GLN A 1 107 ? -28.173 2.156 40.294 1.00 58.06 107 GLN A CA 1
ATOM 758 C C . GLN A 1 107 ? -28.694 1.201 41.380 1.00 58.06 107 GLN A C 1
ATOM 760 O O . GLN A 1 107 ? -29.559 0.374 41.083 1.00 58.06 107 GLN A O 1
ATOM 765 N N . PRO A 1 108 ? -28.163 1.263 42.618 1.00 52.97 108 PRO A N 1
ATOM 766 C CA . PRO A 1 108 ? -28.742 0.499 43.707 1.00 52.97 108 PRO A CA 1
ATOM 767 C C . PRO A 1 108 ? -30.201 0.936 43.809 1.00 52.97 108 PRO A C 1
ATOM 769 O O . PRO A 1 108 ? -30.481 2.128 43.827 1.00 52.97 108 PRO A O 1
ATOM 772 N N . GLN A 1 109 ? -31.133 -0.017 43.787 1.00 57.78 109 GLN A N 1
ATOM 773 C CA . GLN A 1 109 ? -32.507 0.270 44.169 1.00 57.78 109 GLN A CA 1
ATOM 774 C C . GLN A 1 109 ? -32.446 0.782 45.603 1.00 57.78 109 GLN A C 1
ATOM 776 O O . GLN A 1 109 ? -32.198 0.019 46.538 1.00 57.78 109 GLN A O 1
ATOM 781 N N . ASP A 1 110 ? -32.588 2.093 45.756 1.00 55.94 110 ASP A N 1
ATOM 782 C CA . ASP A 1 110 ? -32.865 2.710 47.034 1.00 55.94 110 ASP A CA 1
ATOM 783 C C . ASP A 1 110 ? -34.229 2.153 47.441 1.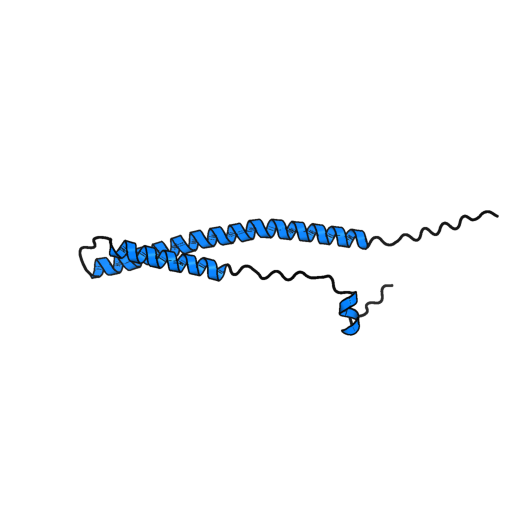00 55.94 110 ASP A C 1
ATOM 785 O O . ASP A 1 110 ? -35.277 2.639 47.012 1.00 55.94 110 ASP A O 1
ATOM 789 N N . ASP A 1 111 ? -34.221 1.067 48.214 1.00 55.03 111 ASP A N 1
ATOM 790 C CA . ASP A 1 111 ? -35.376 0.608 48.971 1.00 55.03 111 ASP A CA 1
ATOM 791 C C . ASP A 1 111 ? -35.691 1.694 50.014 1.00 55.03 111 ASP A C 1
ATOM 793 O O . ASP A 1 111 ? -35.439 1.551 51.213 1.00 55.03 111 ASP A O 1
ATOM 797 N N . GLU A 1 112 ? -36.231 2.825 49.555 1.00 55.81 112 GLU A N 1
ATOM 798 C CA . GLU A 1 112 ? -36.950 3.789 50.374 1.00 55.81 112 GLU A CA 1
ATOM 799 C C . GLU A 1 112 ? -38.263 3.111 50.779 1.00 55.81 112 GLU A C 1
ATOM 801 O O . GLU A 1 112 ? -39.349 3.337 50.237 1.00 55.81 112 GLU A O 1
ATOM 806 N N . GLY A 1 113 ? -38.129 2.193 51.739 1.00 57.25 113 GLY A N 1
ATOM 807 C CA . GLY A 1 113 ? -39.219 1.609 52.490 1.00 57.25 113 GLY A CA 1
ATOM 808 C C . GLY A 1 113 ? -40.013 2.729 53.144 1.00 57.25 113 GLY A C 1
ATOM 809 O O . GLY A 1 113 ? -39.711 3.166 54.253 1.00 57.25 113 GLY A O 1
ATOM 810 N N . THR A 1 114 ? -41.043 3.181 52.433 1.00 58.09 114 THR A N 1
ATOM 811 C CA . THR A 1 114 ? -42.125 4.017 52.941 1.00 58.09 114 THR A CA 1
ATOM 812 C C . THR A 1 114 ? -42.884 3.199 53.983 1.00 58.09 114 THR A C 1
ATOM 814 O O . THR A 1 114 ? -43.900 2.567 53.703 1.00 58.09 114 THR A O 1
ATOM 817 N N . ALA A 1 115 ? -42.352 3.167 55.200 1.00 59.50 115 ALA A N 1
ATOM 818 C CA . ALA A 1 115 ? -43.071 2.766 56.396 1.00 59.50 115 ALA A CA 1
ATOM 819 C C . ALA A 1 115 ? -43.752 4.012 56.979 1.00 59.50 115 ALA A C 1
ATOM 821 O O . ALA A 1 115 ? -43.376 4.494 58.043 1.00 59.50 115 ALA A O 1
ATOM 822 N N . ASP A 1 116 ? -44.740 4.548 56.260 1.00 63.06 116 ASP A N 1
ATOM 823 C CA . ASP A 1 116 ? -45.721 5.468 56.839 1.00 63.06 116 ASP A CA 1
ATOM 824 C C . ASP A 1 116 ? -47.120 4.872 56.648 1.00 63.06 116 ASP A C 1
ATOM 826 O O . ASP A 1 116 ? -47.756 4.998 55.602 1.00 63.06 116 ASP A O 1
ATOM 830 N N . GLY A 1 117 ? -47.554 4.119 57.659 1.00 52.03 117 GLY A N 1
ATOM 831 C CA . GLY A 1 117 ? -48.931 3.672 57.837 1.00 52.03 117 GLY A CA 1
ATOM 832 C C . GLY A 1 117 ? -49.463 4.267 59.145 1.00 52.03 117 GLY A C 1
ATOM 833 O O . GLY A 1 117 ? -48.770 4.173 60.163 1.00 52.03 117 GLY A O 1
ATOM 834 N N . PRO A 1 118 ? -50.648 4.904 59.160 1.00 66.44 118 PRO A N 1
ATOM 835 C CA . PRO A 1 118 ? -51.088 5.703 60.294 1.00 66.44 118 PRO A CA 1
ATOM 836 C C . PRO A 1 118 ? -51.632 4.835 61.440 1.00 66.44 118 PRO A C 1
ATOM 838 O O . PRO A 1 118 ? -52.453 3.952 61.217 1.00 66.44 118 PRO A O 1
ATOM 841 N N . ARG A 1 119 ? -51.128 5.167 62.636 1.00 54.34 119 ARG A N 1
ATOM 842 C CA . ARG A 1 119 ? -51.611 4.968 64.022 1.00 54.34 119 ARG A CA 1
ATOM 843 C C . ARG A 1 119 ? -52.752 3.985 64.288 1.00 54.34 119 ARG A C 1
ATOM 845 O O . ARG A 1 119 ? -53.899 4.280 63.891 1.00 54.34 119 ARG A O 1
#